Protein AF-A0A3B8ZAF5-F1 (afdb_monomer_lite)

Secondary structure (DSSP, 8-state):
-----------TTSSTTSSSSSSS---------------PPPPEEEEEEEEETTTTEEEEEEEEEPPGGGTTSEEEEEEETT-EEEEESSEEEEEEEEEEEEPPTTSPTT-EEEEEEEEEEPPSSS--EEEEEEE-

Radius of gyration: 34.89 Å; chains: 1; bounding box: 86×27×112 Å

Sequence (136 aa):
MRMLNPSFSNPLSFITLLALVLAWQWAAAQPLIPVESLEEPLVHHSLKVLVDPVAQRISVEDTITLPEQLGGNEISFGLNGNLNISDYTGNLQAISNPVETDINSNASPGAMASTTQYSLGLQARNNSQVLLIYSG

Foldseek 3Di:
DDDDDDDDDDDPPPPPPPPPPPPPDPPDDDDPPPPPPPPDFDKDKDWDWDADVVVRKIKIKIKIQGDLVCAQHKDKDKDFPVKDWDDKDADKDWPDDFDFDDDDDPDDVPDTTGITMMIGGHHNDDPSIMIIIMMD

Structure (mmCIF, N/CA/C/O backbone):
data_AF-A0A3B8ZAF5-F1
#
_entry.id   AF-A0A3B8ZAF5-F1
#
loop_
_atom_site.group_PDB
_atom_site.id
_atom_site.type_symbol
_atom_site.label_atom_id
_atom_site.label_alt_id
_atom_site.label_comp_id
_atom_site.label_asym_id
_atom_site.label_entity_id
_atom_site.label_seq_id
_atom_site.pdbx_PDB_ins_code
_atom_site.Cartn_x
_atom_site.Cartn_y
_atom_site.Cartn_z
_atom_site.occupancy
_atom_site.B_iso_or_equiv
_atom_site.auth_seq_id
_atom_site.auth_comp_id
_atom_site.auth_asym_id
_atom_site.auth_atom_id
_atom_site.pdbx_PDB_model_num
ATOM 1 N N . MET A 1 1 ? 67.011 2.098 94.187 1.00 39.66 1 MET A N 1
ATOM 2 C CA . MET A 1 1 ? 67.791 3.326 93.922 1.00 39.66 1 MET A CA 1
ATOM 3 C C . MET A 1 1 ? 68.088 3.366 92.429 1.00 39.66 1 MET A C 1
ATOM 5 O O . MET A 1 1 ? 68.547 2.360 91.91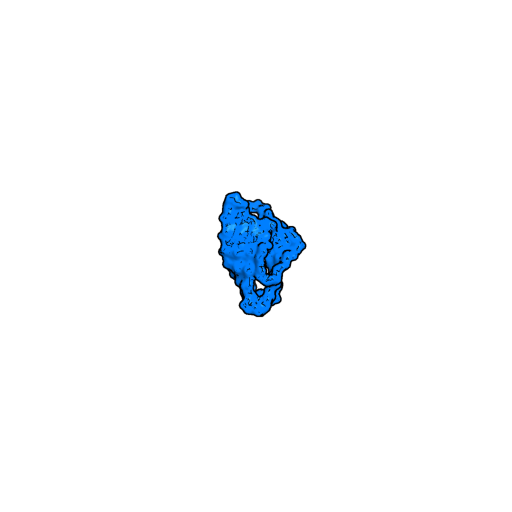7 1.00 39.66 1 MET A O 1
ATOM 9 N N . ARG A 1 2 ? 67.814 4.509 91.789 1.00 43.25 2 ARG A N 1
ATOM 10 C CA . ARG A 1 2 ? 68.117 4.885 90.393 1.00 43.25 2 ARG A CA 1
ATOM 11 C C . ARG A 1 2 ? 67.318 4.242 89.243 1.00 43.25 2 ARG A C 1
ATOM 13 O O . ARG A 1 2 ? 67.440 3.075 88.910 1.00 43.25 2 ARG A O 1
ATOM 20 N N . MET A 1 3 ? 66.543 5.146 88.645 1.00 40.84 3 MET A N 1
ATOM 21 C CA . MET A 1 3 ? 65.978 5.200 87.299 1.00 40.84 3 MET A CA 1
ATOM 22 C C . MET A 1 3 ? 66.991 4.843 86.202 1.00 40.84 3 MET A C 1
ATOM 24 O O . MET A 1 3 ? 68.173 5.136 86.372 1.00 40.84 3 MET A O 1
ATOM 28 N N . LEU A 1 4 ? 66.494 4.395 85.042 1.00 44.06 4 LEU A N 1
ATOM 29 C CA . LEU A 1 4 ? 66.721 5.076 83.758 1.00 44.06 4 LEU A CA 1
ATOM 30 C C . LEU A 1 4 ? 65.774 4.543 82.669 1.00 44.06 4 LEU A C 1
ATOM 32 O O . LEU A 1 4 ? 65.785 3.375 82.301 1.00 44.06 4 LEU A O 1
ATOM 36 N N . ASN A 1 5 ? 64.953 5.475 82.191 1.00 46.53 5 ASN A N 1
ATOM 37 C CA . ASN A 1 5 ? 64.212 5.466 80.936 1.00 46.53 5 ASN A CA 1
ATOM 38 C C . ASN A 1 5 ? 65.201 5.413 79.752 1.00 46.53 5 ASN A C 1
ATOM 40 O O . ASN A 1 5 ? 66.286 5.991 79.852 1.00 46.53 5 ASN A O 1
ATOM 44 N N . PRO A 1 6 ? 64.808 4.834 78.610 1.00 52.34 6 PRO A N 1
ATOM 45 C CA . PRO A 1 6 ? 64.569 5.722 77.478 1.00 52.34 6 PRO A CA 1
ATOM 46 C C . PRO A 1 6 ? 63.255 5.436 76.743 1.00 52.34 6 PRO A C 1
ATOM 48 O O . PRO A 1 6 ? 62.912 4.310 76.392 1.00 52.34 6 PRO A O 1
ATOM 51 N N . SER A 1 7 ? 62.564 6.544 76.496 1.00 43.91 7 SER A N 1
ATOM 52 C CA . SER A 1 7 ? 61.367 6.698 75.684 1.00 43.91 7 SER A CA 1
ATOM 53 C C . SER A 1 7 ? 61.693 6.457 74.210 1.00 43.91 7 SER A C 1
ATOM 55 O O . SER A 1 7 ? 62.607 7.092 73.682 1.00 43.91 7 SER A O 1
ATOM 57 N N . PHE A 1 8 ? 60.920 5.602 73.537 1.00 51.50 8 PHE A N 1
ATOM 58 C CA . PHE A 1 8 ? 60.827 5.592 72.079 1.00 51.50 8 PHE A CA 1
ATOM 59 C C . PHE A 1 8 ? 59.401 5.935 71.662 1.00 51.50 8 PHE A C 1
ATOM 61 O O . PHE A 1 8 ? 58.423 5.311 72.067 1.00 51.50 8 PHE A O 1
ATOM 68 N N . SER A 1 9 ? 59.332 7.018 70.900 1.00 48.59 9 SER A N 1
ATOM 69 C CA . SER A 1 9 ? 58.144 7.745 70.502 1.00 48.59 9 SER A CA 1
ATOM 70 C C . SER A 1 9 ? 57.572 7.214 69.184 1.00 48.59 9 SER A C 1
ATOM 72 O O . SER A 1 9 ? 58.298 7.020 68.214 1.00 48.59 9 SER A O 1
ATOM 74 N N . ASN A 1 10 ? 56.243 7.134 69.186 1.00 46.12 10 ASN A N 1
ATOM 75 C CA . ASN A 1 10 ? 55.283 7.339 68.101 1.00 46.12 10 ASN A CA 1
ATOM 76 C C . ASN A 1 10 ? 54.825 6.157 67.200 1.00 46.12 10 ASN A C 1
ATOM 78 O O . ASN A 1 10 ? 55.555 5.716 66.313 1.00 46.12 10 ASN A O 1
ATOM 82 N N . PRO A 1 11 ? 53.548 5.723 67.328 1.00 47.69 11 PRO A N 1
ATOM 83 C CA . PRO A 1 11 ? 52.915 4.653 66.555 1.00 47.69 11 PRO A CA 1
ATOM 84 C C . PRO A 1 11 ? 52.202 5.188 65.297 1.00 47.69 11 PRO A C 1
ATOM 86 O O . PRO A 1 11 ? 51.027 4.920 65.072 1.00 47.69 11 PRO A O 1
ATOM 89 N N . LEU A 1 12 ? 52.884 5.966 64.455 1.00 48.12 12 LEU A N 1
ATOM 90 C CA . LEU A 1 12 ? 52.289 6.497 63.213 1.00 48.12 12 LEU A CA 1
ATOM 91 C C . LEU A 1 12 ? 52.437 5.561 61.998 1.00 48.12 12 LEU A C 1
ATOM 93 O O . LEU A 1 12 ? 52.134 5.953 60.878 1.00 48.12 12 LEU A O 1
ATOM 97 N N . SER A 1 13 ? 52.858 4.308 62.205 1.00 48.66 13 SER A N 1
ATOM 98 C CA . SER A 1 13 ? 53.071 3.328 61.123 1.00 48.66 13 SER A CA 1
ATOM 99 C C . SER A 1 13 ? 51.990 2.239 61.018 1.00 48.66 13 SER A C 1
ATOM 101 O O . SER A 1 13 ? 52.094 1.360 60.174 1.00 48.66 13 SER A O 1
ATOM 103 N N . PHE A 1 14 ? 50.934 2.289 61.842 1.00 42.34 14 PHE A N 1
ATOM 104 C CA . PHE A 1 14 ? 49.906 1.232 61.898 1.00 42.34 14 PHE A CA 1
ATOM 105 C C . PHE A 1 14 ? 48.543 1.600 61.282 1.00 42.34 14 PHE A C 1
ATOM 107 O O . PHE A 1 14 ? 47.628 0.782 61.303 1.00 42.34 14 PHE A O 1
ATOM 114 N N . ILE A 1 15 ? 48.383 2.805 60.722 1.00 50.25 15 ILE A N 1
ATOM 115 C CA . ILE A 1 15 ? 47.080 3.290 60.215 1.00 50.25 15 ILE A CA 1
ATOM 116 C C . ILE A 1 15 ? 46.933 3.139 58.686 1.00 50.25 15 ILE A C 1
ATOM 118 O O . ILE A 1 15 ? 45.842 3.295 58.148 1.00 50.25 15 ILE A O 1
ATOM 122 N N . THR A 1 16 ? 47.974 2.742 57.953 1.00 47.03 16 THR A N 1
ATOM 123 C CA . THR A 1 16 ? 47.908 2.634 56.481 1.00 47.03 16 THR A CA 1
ATOM 124 C C . THR A 1 16 ? 47.520 1.253 55.943 1.00 47.03 16 THR A C 1
ATOM 126 O O . THR A 1 16 ? 47.492 1.084 54.727 1.00 47.03 16 THR A O 1
ATOM 129 N N . LEU A 1 17 ? 47.167 0.274 56.792 1.00 43.22 17 LEU A N 1
ATOM 130 C CA . LEU A 1 17 ? 46.853 -1.094 56.338 1.00 43.22 17 LEU A CA 1
ATOM 131 C C . LEU A 1 17 ? 45.448 -1.621 56.698 1.00 43.22 17 LEU A C 1
ATOM 133 O O . LEU A 1 17 ? 45.209 -2.818 56.570 1.00 43.22 17 LEU A O 1
ATOM 137 N N . LEU A 1 18 ? 44.507 -0.761 57.116 1.00 44.94 18 LEU A N 1
ATOM 138 C CA . LEU A 1 18 ? 43.118 -1.166 57.430 1.00 44.94 18 LEU A CA 1
ATOM 139 C C . LEU A 1 18 ? 42.045 -0.506 56.536 1.00 44.94 18 LEU A C 1
ATOM 141 O O . LEU A 1 18 ? 40.854 -0.696 56.756 1.00 44.94 18 LEU A O 1
ATOM 145 N N . ALA A 1 19 ? 42.434 0.238 55.497 1.00 47.09 19 ALA A N 1
ATOM 146 C CA . ALA A 1 19 ? 41.492 0.967 54.634 1.00 47.09 19 ALA A CA 1
ATOM 147 C C . ALA A 1 19 ? 41.248 0.328 53.249 1.00 47.09 19 ALA A C 1
ATOM 149 O O . ALA A 1 19 ? 40.649 0.968 52.391 1.00 47.09 19 ALA A O 1
ATOM 150 N N . LEU A 1 20 ? 41.695 -0.914 53.002 1.00 45.97 20 LEU A N 1
ATOM 151 C CA . LEU A 1 20 ? 41.629 -1.531 51.663 1.00 45.97 20 LEU A CA 1
ATOM 152 C C . LEU A 1 20 ? 40.757 -2.800 51.557 1.00 45.97 20 LEU A C 1
ATOM 154 O O . LEU A 1 20 ? 40.866 -3.521 50.573 1.00 45.97 20 LEU A O 1
ATOM 158 N N . VAL A 1 21 ? 39.892 -3.093 52.539 1.00 50.56 21 VAL A N 1
ATOM 159 C CA . VAL A 1 21 ? 39.060 -4.325 52.530 1.00 50.56 21 VAL A CA 1
ATOM 160 C C . VAL A 1 21 ? 37.545 -4.055 52.448 1.00 50.56 21 VAL A C 1
ATOM 162 O O . VAL A 1 21 ? 36.763 -4.978 52.256 1.00 50.56 21 VAL A O 1
ATOM 165 N N . LEU A 1 22 ? 37.087 -2.799 52.505 1.00 50.16 22 LEU A N 1
ATOM 166 C CA . LEU A 1 22 ? 35.646 -2.483 52.579 1.00 50.16 22 LEU A CA 1
ATOM 167 C C . LEU A 1 22 ? 35.016 -1.903 51.299 1.00 50.16 22 LEU A C 1
ATOM 169 O O . LEU A 1 22 ? 33.819 -1.639 51.284 1.00 50.16 22 LEU A O 1
ATOM 173 N N . ALA A 1 23 ? 35.766 -1.744 50.206 1.00 48.44 23 ALA A N 1
ATOM 174 C CA . ALA A 1 23 ? 35.246 -1.119 48.980 1.00 48.44 23 ALA A CA 1
ATOM 175 C C . ALA A 1 23 ? 34.619 -2.101 47.964 1.00 48.44 23 ALA A C 1
ATOM 177 O O . ALA A 1 23 ? 34.398 -1.733 46.816 1.00 48.44 23 ALA A O 1
ATOM 178 N N . TRP A 1 24 ? 34.368 -3.358 48.342 1.00 51.53 24 TRP A N 1
ATOM 179 C CA . TRP A 1 24 ? 33.981 -4.427 47.407 1.00 51.53 24 TRP A CA 1
ATOM 180 C C . TRP A 1 24 ? 32.587 -5.007 47.686 1.00 51.53 24 TRP A C 1
ATOM 182 O O . TRP A 1 24 ? 32.417 -6.213 47.593 1.00 51.53 24 TRP A O 1
ATOM 192 N N . GLN A 1 25 ? 31.577 -4.217 48.076 1.00 54.16 25 GLN A N 1
ATOM 193 C CA . GLN A 1 25 ? 30.223 -4.784 48.297 1.00 54.16 25 GLN A CA 1
ATOM 194 C C . GLN A 1 25 ? 29.041 -3.907 47.847 1.00 54.16 25 GLN A C 1
ATOM 196 O O . GLN A 1 25 ? 27.919 -4.120 48.287 1.00 54.16 25 GLN A O 1
ATOM 201 N N . TRP A 1 26 ? 29.244 -2.947 46.942 1.00 52.03 26 TRP A N 1
ATOM 202 C CA . TRP A 1 26 ? 28.162 -2.079 46.447 1.00 52.03 26 TRP A CA 1
ATOM 203 C C . TRP A 1 26 ? 28.005 -2.220 44.931 1.00 52.03 26 TRP A C 1
ATOM 205 O O . TRP A 1 26 ? 28.136 -1.260 44.184 1.00 52.03 26 TRP A O 1
ATOM 215 N N . ALA A 1 27 ? 27.788 -3.447 44.460 1.00 53.44 27 ALA A N 1
ATOM 216 C CA . ALA A 1 27 ? 27.488 -3.720 43.051 1.00 53.44 27 ALA A CA 1
ATOM 217 C C . ALA A 1 27 ? 26.315 -4.702 42.882 1.00 53.44 27 ALA A C 1
ATOM 219 O O . ALA A 1 27 ? 26.227 -5.400 41.877 1.00 53.44 27 ALA A O 1
ATOM 220 N N . ALA A 1 28 ? 25.417 -4.781 43.867 1.00 57.81 28 ALA A N 1
ATOM 221 C CA . ALA A 1 28 ? 24.210 -5.594 43.784 1.00 57.81 28 ALA A CA 1
ATOM 222 C C . ALA A 1 28 ? 22.969 -4.709 43.949 1.00 57.81 28 ALA A C 1
ATOM 224 O O . ALA A 1 28 ? 22.908 -3.899 44.868 1.00 57.81 28 ALA A O 1
ATOM 225 N N . ALA A 1 29 ? 21.991 -4.932 43.069 1.00 57.53 29 ALA A N 1
ATOM 226 C CA . ALA A 1 29 ? 20.672 -4.301 42.993 1.00 57.53 29 ALA A CA 1
ATOM 227 C C . ALA A 1 29 ? 20.612 -2.924 42.303 1.00 57.53 29 ALA A C 1
ATOM 229 O O . ALA A 1 29 ? 20.351 -1.895 42.922 1.00 57.53 29 ALA A O 1
ATOM 230 N N . GLN A 1 30 ? 20.730 -2.922 40.972 1.00 64.44 30 GLN A N 1
ATOM 231 C CA . GLN A 1 30 ? 19.922 -1.980 40.195 1.00 64.44 30 GLN A CA 1
ATOM 232 C C . GLN A 1 30 ? 18.451 -2.414 40.336 1.00 64.44 30 GLN A C 1
ATOM 234 O O . GLN A 1 30 ? 18.163 -3.594 40.112 1.00 64.44 30 GLN A O 1
ATOM 239 N N . PRO A 1 31 ? 17.519 -1.530 40.733 1.00 61.00 31 PRO A N 1
ATOM 240 C CA . PRO A 1 31 ? 16.103 -1.857 40.695 1.00 61.00 31 PRO A CA 1
ATOM 241 C C . PRO A 1 31 ? 15.708 -2.115 39.238 1.00 61.00 31 PRO A C 1
ATOM 243 O O . PRO A 1 31 ? 15.893 -1.255 38.378 1.00 61.00 31 PRO A O 1
ATOM 246 N N . LEU A 1 32 ? 15.189 -3.312 38.962 1.00 62.44 32 LEU A N 1
ATOM 247 C CA . LEU A 1 32 ? 14.539 -3.617 37.693 1.00 62.44 32 LEU A CA 1
ATOM 248 C C . LEU A 1 32 ? 13.285 -2.744 37.624 1.00 62.44 32 LEU A C 1
ATOM 250 O O . LEU A 1 32 ? 12.274 -3.070 38.240 1.00 62.44 32 LEU A O 1
ATOM 254 N N . ILE A 1 33 ? 13.367 -1.606 36.937 1.00 64.62 33 ILE A N 1
ATOM 255 C CA . ILE A 1 33 ? 12.176 -0.866 36.527 1.00 64.62 33 ILE A CA 1
ATOM 256 C C . ILE A 1 33 ? 11.447 -1.810 35.567 1.00 64.62 33 ILE A C 1
ATOM 258 O O . ILE A 1 33 ? 12.044 -2.178 34.550 1.00 64.62 33 ILE A O 1
ATOM 262 N N . PRO A 1 34 ? 10.217 -2.264 35.871 1.00 60.50 34 PRO A N 1
ATOM 263 C CA . PRO A 1 34 ? 9.426 -2.983 34.891 1.00 60.50 34 PRO A CA 1
ATOM 264 C C . PRO A 1 34 ? 9.266 -2.047 33.698 1.00 60.50 34 PRO A C 1
ATOM 266 O O . PRO A 1 34 ? 8.657 -0.985 33.816 1.00 60.50 34 PRO A O 1
ATOM 269 N N . VAL A 1 35 ? 9.877 -2.396 32.569 1.00 64.19 35 VAL A N 1
ATOM 270 C CA . VAL A 1 35 ? 9.520 -1.769 31.304 1.00 64.19 35 VAL A CA 1
ATOM 271 C C . VAL A 1 35 ? 8.107 -2.267 31.042 1.00 64.19 35 VAL A C 1
ATOM 273 O O . VAL A 1 35 ? 7.926 -3.414 30.640 1.00 64.19 35 VAL A O 1
ATOM 276 N N . GLU A 1 36 ? 7.098 -1.454 31.363 1.00 59.09 36 GLU A N 1
ATOM 277 C CA . GLU A 1 36 ? 5.788 -1.617 30.743 1.00 59.09 36 GLU A CA 1
ATOM 278 C C . GLU A 1 36 ? 6.039 -1.518 29.241 1.00 59.09 36 GLU A C 1
ATOM 280 O O . GLU A 1 36 ? 6.256 -0.441 28.689 1.00 59.09 36 GLU A O 1
ATOM 285 N N . SER A 1 37 ? 6.109 -2.677 28.591 1.00 60.38 37 SER A N 1
ATOM 286 C CA . SER A 1 37 ? 5.988 -2.770 27.151 1.00 60.38 37 SER A CA 1
ATOM 287 C C . SER A 1 37 ? 4.574 -2.308 26.836 1.00 60.38 37 SER A C 1
ATOM 289 O O . SER A 1 37 ? 3.634 -3.096 26.906 1.00 60.38 37 SER A O 1
ATOM 291 N N . LEU A 1 38 ? 4.410 -1.017 26.552 1.00 62.28 38 LEU A N 1
ATOM 292 C CA . LEU A 1 38 ? 3.270 -0.548 25.782 1.00 62.28 38 LEU A CA 1
ATOM 293 C C . LEU A 1 38 ? 3.394 -1.246 24.426 1.00 62.28 38 LEU A C 1
ATOM 295 O O . LEU A 1 38 ? 4.139 -0.794 23.563 1.00 62.28 38 LEU A O 1
ATOM 299 N N . GLU A 1 39 ? 2.768 -2.416 24.291 1.00 72.12 39 GLU A N 1
ATOM 300 C CA . GLU A 1 39 ? 2.697 -3.117 23.015 1.00 72.12 39 GLU A CA 1
ATOM 301 C C . GLU A 1 39 ? 2.021 -2.175 22.022 1.00 72.12 39 GLU A C 1
ATOM 303 O O . GLU A 1 39 ? 0.852 -1.810 22.183 1.00 72.12 39 GLU A O 1
ATOM 308 N N . GLU A 1 40 ? 2.783 -1.724 21.026 1.00 76.75 40 GLU A N 1
ATOM 309 C CA . GLU A 1 40 ? 2.219 -0.943 19.937 1.00 76.75 40 GLU A CA 1
ATOM 310 C C . GLU A 1 40 ? 1.128 -1.773 19.248 1.00 76.75 40 GLU A C 1
ATOM 312 O O . GLU A 1 40 ? 1.297 -2.982 19.043 1.00 76.75 40 GLU A O 1
ATOM 317 N N . PRO A 1 41 ? -0.013 -1.154 18.904 1.00 81.44 41 PRO A N 1
ATOM 318 C CA . PRO A 1 41 ? -1.120 -1.872 18.298 1.00 81.44 41 PRO A CA 1
ATOM 319 C C . PRO A 1 41 ? -0.672 -2.493 16.966 1.00 81.44 41 PRO A C 1
ATOM 321 O O . PRO A 1 41 ? -0.286 -1.787 16.036 1.00 81.44 41 PRO A O 1
ATOM 324 N N . LEU A 1 42 ? -0.728 -3.825 16.877 1.00 85.31 42 LEU A N 1
ATOM 325 C CA . LEU A 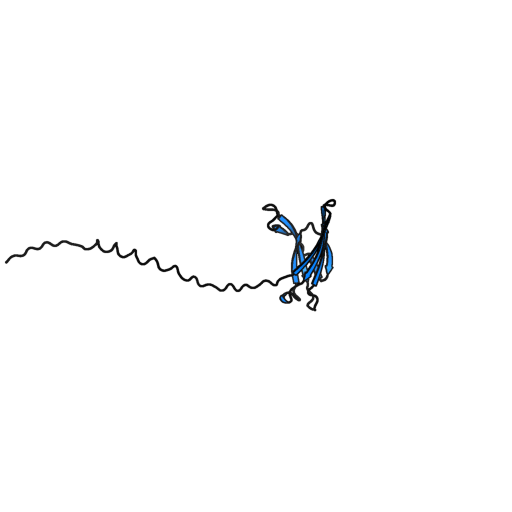1 42 ? -0.256 -4.569 15.710 1.00 85.31 42 LEU A CA 1
ATOM 326 C C . LEU A 1 42 ? -1.164 -4.330 14.496 1.00 85.31 42 LEU A C 1
ATOM 328 O O . LEU A 1 42 ? -2.343 -4.684 14.510 1.00 85.31 42 LEU A O 1
ATOM 332 N N . VAL A 1 43 ? -0.590 -3.781 13.427 1.00 86.38 43 VAL A N 1
ATOM 333 C CA . VAL A 1 43 ? -1.255 -3.597 12.132 1.00 86.38 43 VAL A CA 1
ATOM 334 C C . VAL A 1 43 ? -0.883 -4.750 11.202 1.00 86.38 43 VAL A C 1
ATOM 336 O O . VAL A 1 43 ? 0.296 -5.043 10.997 1.00 86.38 43 VAL A O 1
ATOM 339 N N . HIS A 1 44 ? -1.882 -5.422 10.630 1.00 91.06 44 HIS A N 1
ATOM 340 C CA . HIS A 1 44 ? -1.667 -6.547 9.721 1.00 91.06 44 HIS A CA 1
ATOM 341 C C . HIS A 1 44 ? -1.770 -6.106 8.263 1.00 91.06 44 HIS A C 1
ATOM 343 O O . HIS A 1 44 ? -2.737 -5.455 7.886 1.00 91.06 44 HIS A O 1
ATOM 349 N N . HIS A 1 45 ? -0.824 -6.536 7.429 1.00 93.62 45 HIS A N 1
ATOM 350 C CA . HIS A 1 45 ? -0.822 -6.267 5.990 1.00 93.62 45 HIS A CA 1
ATOM 351 C C . HIS A 1 45 ? -0.933 -7.568 5.195 1.00 93.62 45 HIS A C 1
ATOM 353 O O . HIS A 1 45 ? -0.272 -8.562 5.511 1.00 93.62 45 HIS A O 1
ATOM 359 N N . SER A 1 46 ? -1.735 -7.554 4.135 1.00 96.00 46 SER A N 1
ATOM 360 C CA . SER A 1 46 ? -1.779 -8.599 3.117 1.00 96.00 46 SER A CA 1
ATOM 361 C C . SER A 1 46 ? -1.451 -7.975 1.768 1.00 96.00 46 SER A C 1
ATOM 363 O O . SER A 1 46 ? -2.236 -7.199 1.230 1.00 96.00 46 SER A O 1
ATOM 365 N N . LEU A 1 47 ? -0.264 -8.296 1.251 1.00 97.31 47 LEU A N 1
ATOM 366 C CA . LEU A 1 47 ? 0.279 -7.698 0.036 1.00 97.31 47 LEU A CA 1
ATOM 367 C C . LEU A 1 47 ? 0.220 -8.689 -1.121 1.00 97.31 47 LEU A C 1
ATOM 369 O O . LEU A 1 47 ? 0.778 -9.788 -1.047 1.00 97.31 47 LEU A O 1
ATOM 373 N N . LYS A 1 48 ? -0.367 -8.262 -2.233 1.00 98.19 48 LYS A N 1
ATOM 374 C CA . LYS A 1 48 ? -0.205 -8.901 -3.536 1.00 98.19 48 LYS A CA 1
ATOM 375 C C . LYS A 1 48 ? 0.648 -7.993 -4.409 1.00 98.19 48 LYS A C 1
ATOM 377 O O . LYS A 1 48 ? 0.245 -6.885 -4.746 1.00 98.19 48 LYS A O 1
ATOM 382 N N . VAL A 1 49 ? 1.830 -8.483 -4.774 1.00 97.88 49 VAL A N 1
ATOM 383 C CA . VAL A 1 49 ? 2.840 -7.714 -5.509 1.00 97.88 49 VAL A CA 1
ATOM 384 C C . VAL A 1 49 ? 3.026 -8.301 -6.902 1.00 97.88 49 VAL A C 1
ATOM 386 O O . VAL A 1 49 ? 3.289 -9.494 -7.058 1.00 97.88 49 VAL A O 1
ATOM 389 N N . LEU A 1 50 ? 2.913 -7.450 -7.913 1.00 98.06 50 LEU A N 1
ATOM 390 C CA . LEU A 1 50 ? 3.252 -7.738 -9.299 1.00 98.06 50 LEU A CA 1
ATOM 391 C C . LEU A 1 50 ? 4.509 -6.950 -9.656 1.00 98.06 50 LEU A C 1
ATOM 393 O O . LEU A 1 50 ? 4.567 -5.741 -9.440 1.00 98.06 50 LEU A O 1
ATOM 397 N N . VAL A 1 51 ? 5.505 -7.635 -10.212 1.00 97.50 51 VAL A N 1
ATOM 398 C CA . VAL A 1 51 ? 6.765 -7.025 -10.646 1.00 97.50 51 VAL A CA 1
ATOM 399 C C . VAL A 1 51 ? 6.916 -7.240 -12.143 1.00 97.50 51 VAL A C 1
ATOM 401 O O . VAL A 1 51 ? 6.911 -8.381 -12.607 1.00 97.50 51 VAL A O 1
ATOM 404 N N . ASP A 1 52 ? 7.077 -6.150 -12.884 1.00 96.94 52 ASP A N 1
ATOM 405 C CA . ASP A 1 52 ? 7.478 -6.166 -14.286 1.00 96.94 52 ASP A CA 1
ATOM 406 C C . ASP A 1 52 ? 8.945 -5.718 -14.385 1.00 96.94 52 ASP A C 1
ATOM 408 O O . ASP A 1 52 ? 9.237 -4.520 -14.341 1.00 96.94 52 ASP A O 1
ATOM 412 N N . PRO A 1 53 ? 9.898 -6.656 -14.516 1.00 96.00 53 PRO A N 1
ATOM 413 C CA . PRO A 1 53 ? 11.313 -6.314 -14.587 1.00 96.00 53 PRO A CA 1
ATOM 414 C C . PRO A 1 53 ? 11.709 -5.651 -15.914 1.00 96.00 53 PRO A C 1
ATOM 416 O O . PRO A 1 53 ? 12.742 -4.986 -15.962 1.00 96.00 53 PRO A O 1
ATOM 419 N N . VAL A 1 54 ? 10.924 -5.815 -16.985 1.00 97.81 54 VAL A N 1
ATOM 420 C CA . VAL A 1 54 ? 11.205 -5.202 -18.294 1.00 97.81 54 VAL A CA 1
ATOM 421 C C . VAL A 1 54 ? 10.800 -3.735 -18.272 1.00 97.81 54 VAL A C 1
ATOM 423 O O . VAL A 1 54 ? 11.562 -2.880 -18.717 1.00 97.81 54 VAL A O 1
ATOM 426 N N . ALA A 1 55 ? 9.626 -3.441 -17.713 1.00 95.25 55 ALA A N 1
ATOM 427 C CA . ALA A 1 55 ? 9.166 -2.072 -17.510 1.00 95.25 55 ALA A CA 1
ATOM 428 C C . ALA A 1 55 ? 9.780 -1.400 -16.269 1.00 95.25 55 ALA A C 1
ATOM 430 O O . ALA A 1 55 ? 9.579 -0.203 -16.090 1.00 95.25 55 ALA A O 1
ATOM 431 N N . GLN A 1 56 ? 10.512 -2.153 -15.436 1.00 95.62 56 GLN A N 1
ATOM 432 C CA . GLN A 1 56 ? 11.045 -1.722 -14.137 1.00 95.62 56 GLN A CA 1
ATOM 433 C C . GLN A 1 56 ? 9.959 -1.176 -13.206 1.00 95.62 56 GLN A C 1
ATOM 435 O O . GLN A 1 56 ? 10.160 -0.174 -12.527 1.00 95.62 56 GLN A O 1
ATOM 440 N N . ARG A 1 57 ? 8.802 -1.842 -13.197 1.00 95.50 57 ARG A N 1
ATOM 441 C CA . ARG A 1 57 ? 7.623 -1.404 -12.454 1.00 95.50 57 ARG A CA 1
ATOM 442 C C . ARG A 1 57 ? 7.199 -2.398 -11.399 1.00 95.50 57 ARG A C 1
ATOM 444 O O . ARG A 1 57 ? 7.308 -3.612 -11.591 1.00 95.50 57 ARG A O 1
ATOM 451 N N . ILE A 1 58 ? 6.627 -1.870 -10.328 1.00 97.06 58 ILE A N 1
ATOM 452 C CA . ILE A 1 58 ? 5.879 -2.649 -9.350 1.00 97.06 58 ILE A CA 1
ATOM 453 C C . ILE A 1 58 ? 4.437 -2.159 -9.278 1.00 97.06 58 ILE A C 1
ATOM 455 O O . ILE A 1 58 ? 4.151 -0.972 -9.410 1.00 97.06 58 ILE A O 1
ATOM 459 N N . SER A 1 59 ? 3.517 -3.084 -9.048 1.00 97.56 59 SER A N 1
ATOM 460 C CA . SER A 1 59 ? 2.135 -2.787 -8.689 1.00 97.56 59 SER A CA 1
ATOM 461 C C . SER A 1 59 ? 1.775 -3.609 -7.464 1.00 97.56 59 SER A C 1
ATOM 463 O O . SER A 1 59 ? 2.077 -4.803 -7.397 1.00 97.56 59 SER A O 1
ATOM 465 N N . VAL A 1 60 ? 1.177 -2.954 -6.479 1.00 98.31 60 VAL A N 1
ATOM 466 C CA . VAL A 1 60 ? 0.862 -3.544 -5.186 1.00 98.31 60 VAL A CA 1
ATOM 467 C C . VAL A 1 60 ? -0.600 -3.296 -4.871 1.00 98.31 60 VAL A C 1
ATOM 469 O O . VAL A 1 60 ? -1.089 -2.173 -4.970 1.00 98.31 60 VAL A O 1
ATOM 472 N N . GLU A 1 61 ? -1.272 -4.367 -4.480 1.00 98.25 61 GLU A N 1
ATOM 473 C CA . GLU A 1 61 ? -2.576 -4.353 -3.833 1.00 98.25 61 GLU A CA 1
ATOM 474 C C . GLU A 1 61 ? -2.330 -4.705 -2.358 1.00 98.25 61 GLU A C 1
ATOM 476 O O . GLU A 1 61 ? -1.864 -5.806 -2.050 1.00 98.25 61 GLU A O 1
ATOM 481 N N . ASP A 1 62 ? -2.560 -3.745 -1.464 1.00 95.56 62 ASP A N 1
ATOM 482 C CA . ASP A 1 62 ? -2.325 -3.854 -0.022 1.00 95.56 62 ASP A CA 1
ATOM 483 C C . ASP A 1 62 ? -3.653 -3.805 0.728 1.0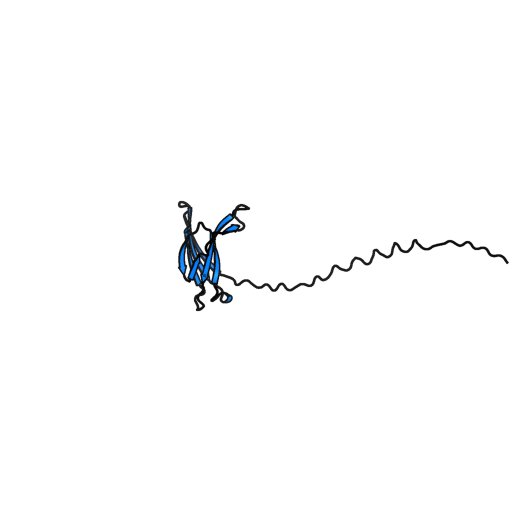0 95.56 62 ASP A C 1
ATOM 485 O O . ASP A 1 62 ? -4.372 -2.808 0.672 1.00 95.56 62 ASP A O 1
ATOM 489 N N . THR A 1 63 ? -3.979 -4.887 1.431 1.00 93.94 63 THR A N 1
ATOM 490 C CA . THR A 1 63 ? -5.086 -4.918 2.388 1.00 93.94 63 THR A CA 1
ATOM 491 C C . THR A 1 63 ? -4.539 -4.806 3.805 1.00 93.94 63 THR A C 1
ATOM 493 O O . THR A 1 63 ? -3.950 -5.748 4.339 1.00 93.94 63 THR A O 1
ATOM 496 N N . ILE A 1 64 ? -4.804 -3.669 4.434 1.00 90.56 64 ILE A N 1
ATOM 497 C CA . ILE A 1 64 ? -4.381 -3.325 5.787 1.00 90.56 64 ILE A CA 1
ATOM 498 C C . ILE A 1 64 ? -5.532 -3.626 6.740 1.00 90.56 64 ILE A C 1
ATOM 500 O O . ILE A 1 64 ? -6.605 -3.045 6.613 1.00 90.56 64 ILE A O 1
ATOM 504 N N . THR A 1 65 ? -5.321 -4.522 7.701 1.00 89.12 65 THR A N 1
ATOM 505 C CA . THR A 1 65 ? -6.258 -4.802 8.794 1.00 89.12 65 THR A CA 1
ATOM 506 C C . THR A 1 65 ? -5.769 -4.130 10.068 1.00 89.12 65 THR A C 1
ATOM 508 O O . THR A 1 65 ? -4.683 -4.414 10.577 1.00 89.12 65 THR A O 1
ATOM 511 N N . LEU A 1 66 ? -6.600 -3.233 10.575 1.00 86.12 66 LEU A N 1
ATOM 512 C CA . LEU A 1 66 ? -6.302 -2.356 11.686 1.00 86.12 66 LEU A CA 1
ATOM 513 C C . LEU A 1 66 ? -6.840 -2.938 12.997 1.00 86.12 66 LEU A C 1
ATOM 515 O O . LEU A 1 66 ? -7.961 -3.450 13.042 1.00 86.12 66 LEU A O 1
ATOM 519 N N . PRO A 1 67 ? -6.066 -2.849 14.080 1.00 85.25 67 PRO A N 1
ATOM 520 C CA . PRO A 1 67 ? -6.509 -3.281 15.394 1.00 85.25 67 PRO A CA 1
ATOM 521 C C . PRO A 1 67 ? -7.565 -2.305 15.947 1.00 85.25 67 PRO A C 1
ATOM 523 O O . PRO A 1 67 ? -7.557 -1.111 15.636 1.00 85.25 67 PRO A O 1
ATOM 526 N N . GLU A 1 68 ? -8.495 -2.802 16.770 1.00 81.69 68 GLU A N 1
ATOM 527 C CA . GLU A 1 68 ? -9.638 -2.018 17.279 1.00 81.69 68 GLU A CA 1
ATOM 528 C C . GLU A 1 68 ? -9.212 -0.758 18.046 1.00 81.69 68 GLU A C 1
ATOM 530 O O . GLU A 1 68 ? -9.900 0.259 18.003 1.00 81.69 68 GLU A O 1
ATOM 535 N N . GLN A 1 69 ? -8.041 -0.801 18.686 1.00 80.31 69 GLN A N 1
ATOM 536 C CA . GLN A 1 69 ? -7.426 0.305 19.420 1.00 80.31 69 GLN A CA 1
ATOM 537 C C . GLN A 1 69 ? -7.162 1.536 18.537 1.00 80.31 69 GLN A C 1
ATOM 539 O O . GLN A 1 69 ? -7.051 2.647 19.053 1.00 80.31 69 GLN A O 1
ATOM 544 N N . LEU A 1 70 ? -7.062 1.352 17.216 1.00 79.00 70 LEU A N 1
ATOM 545 C CA . LEU A 1 70 ? -6.890 2.431 16.242 1.00 79.00 70 LEU A CA 1
ATOM 546 C C . LEU A 1 70 ? -8.213 2.858 15.582 1.00 79.00 70 LEU A C 1
ATOM 548 O O . LEU A 1 70 ? -8.233 3.828 14.827 1.00 79.00 70 LEU A O 1
ATOM 552 N N . GLY A 1 71 ? -9.327 2.179 15.864 1.00 72.25 71 GLY A N 1
ATOM 553 C CA . GLY A 1 71 ? -10.632 2.478 15.278 1.00 72.25 71 GLY A CA 1
ATOM 554 C C . GLY A 1 71 ? -11.106 3.903 15.578 1.00 72.25 71 GLY A C 1
ATOM 555 O O . GLY A 1 71 ? -11.125 4.339 16.725 1.00 72.25 71 GLY A O 1
ATOM 556 N N . GLY A 1 72 ? -11.518 4.633 14.536 1.00 68.81 72 GLY A N 1
ATOM 557 C CA . GLY A 1 72 ? -11.998 6.015 14.655 1.00 68.81 72 GLY A CA 1
ATOM 558 C C . GLY A 1 72 ? -10.904 7.083 14.777 1.00 68.81 72 GLY A C 1
ATOM 559 O O . GLY A 1 72 ? -11.240 8.267 14.791 1.00 68.81 72 GLY A O 1
ATOM 560 N N . ASN A 1 73 ? -9.627 6.692 14.824 1.00 74.62 73 ASN A N 1
ATOM 561 C CA . ASN A 1 73 ? -8.495 7.616 14.780 1.00 74.62 73 ASN A CA 1
ATOM 562 C C . ASN A 1 73 ? -8.018 7.848 13.337 1.00 74.62 73 ASN A C 1
ATOM 564 O O . ASN A 1 73 ? -8.301 7.067 12.427 1.00 74.62 73 ASN A O 1
ATOM 568 N N . GLU A 1 74 ? -7.288 8.939 13.129 1.00 83.19 74 GLU A N 1
ATOM 569 C CA . GLU A 1 74 ? -6.528 9.184 11.904 1.00 83.19 74 GLU A CA 1
ATOM 570 C C . GLU A 1 74 ? -5.136 8.557 12.049 1.00 83.19 74 GLU A C 1
ATOM 572 O O . GLU A 1 74 ? -4.460 8.772 13.056 1.00 83.19 74 GLU A O 1
ATOM 577 N N . ILE A 1 75 ? -4.710 7.768 11.061 1.00 84.81 75 ILE 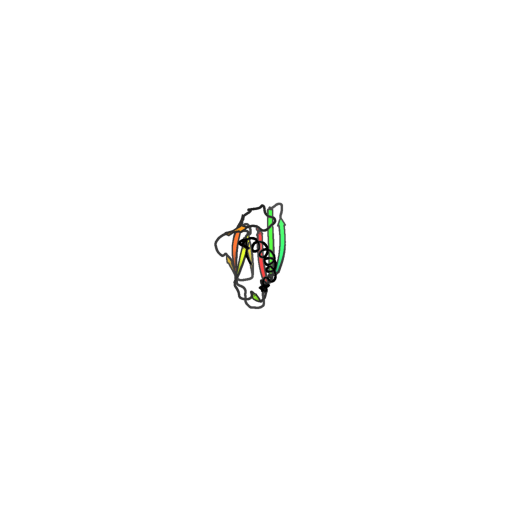A N 1
ATOM 578 C CA . ILE A 1 75 ? -3.369 7.168 11.020 1.00 84.81 75 ILE A CA 1
ATOM 579 C C . ILE A 1 75 ? -2.539 7.891 9.972 1.00 84.81 75 ILE A C 1
ATOM 581 O O . ILE A 1 75 ? -3.028 8.161 8.880 1.00 84.81 75 ILE A O 1
ATOM 585 N N . SER A 1 76 ? -1.275 8.173 10.285 1.00 87.81 76 SER A N 1
ATOM 586 C CA . SER A 1 76 ? -0.316 8.692 9.309 1.00 87.81 76 SER A CA 1
ATOM 587 C C . SER A 1 76 ? 0.678 7.614 8.891 1.00 87.81 76 SER A C 1
ATOM 589 O O . SER A 1 76 ? 1.159 6.858 9.734 1.00 87.81 76 SER A O 1
ATOM 591 N N . PHE A 1 77 ? 1.000 7.551 7.602 1.00 87.88 77 PHE A N 1
ATOM 592 C CA . PHE A 1 77 ? 2.020 6.653 7.064 1.00 87.88 77 PHE A CA 1
ATOM 593 C C . PHE A 1 77 ? 2.759 7.290 5.884 1.00 87.88 77 PHE A C 1
ATOM 595 O O . PHE A 1 77 ? 2.241 8.178 5.207 1.00 87.88 77 PHE A O 1
ATOM 602 N N . GLY A 1 78 ? 3.970 6.803 5.623 1.00 89.19 78 GLY A N 1
ATOM 603 C CA . GLY A 1 78 ? 4.780 7.219 4.485 1.00 89.19 78 GLY A CA 1
ATOM 604 C C . GLY A 1 78 ? 4.767 6.181 3.368 1.00 89.19 78 GLY A C 1
ATOM 605 O O . GLY A 1 78 ? 4.916 4.989 3.629 1.00 89.19 78 GLY A O 1
ATOM 606 N N . LEU A 1 79 ? 4.643 6.635 2.122 1.00 90.25 79 LEU A N 1
ATOM 607 C CA . LEU A 1 79 ? 4.879 5.824 0.929 1.00 90.25 79 LEU A CA 1
ATOM 608 C C . LEU A 1 79 ? 6.080 6.380 0.166 1.00 90.25 79 LEU A C 1
ATOM 610 O O . LEU A 1 79 ? 6.221 7.595 0.038 1.00 90.25 79 LEU A O 1
ATOM 614 N N . ASN A 1 80 ? 6.923 5.500 -0.375 1.00 89.31 80 ASN A N 1
ATOM 615 C CA . ASN A 1 80 ? 8.016 5.917 -1.251 1.00 89.31 80 ASN A CA 1
ATOM 616 C C . ASN A 1 80 ? 7.478 6.811 -2.386 1.00 89.31 80 ASN A C 1
ATOM 618 O O . ASN A 1 80 ? 6.498 6.462 -3.037 1.00 89.31 80 ASN A O 1
ATOM 622 N N . GLY A 1 81 ? 8.123 7.949 -2.630 1.00 86.75 81 GLY A N 1
ATOM 623 C CA . GLY A 1 81 ? 7.689 8.987 -3.567 1.00 86.75 81 GLY A CA 1
ATOM 624 C C . GLY A 1 81 ? 7.748 8.575 -5.037 1.00 86.75 81 GLY A C 1
ATOM 625 O O . GLY A 1 81 ? 7.165 9.251 -5.879 1.00 86.75 81 GLY A O 1
ATOM 626 N N . ASN A 1 82 ? 8.396 7.451 -5.354 1.00 90.44 82 ASN A N 1
ATOM 627 C CA . ASN A 1 82 ? 8.323 6.842 -6.681 1.00 90.44 82 ASN A CA 1
ATOM 628 C C . ASN A 1 82 ? 7.040 6.018 -6.882 1.00 90.44 82 ASN A C 1
ATOM 630 O O . ASN A 1 82 ? 6.801 5.548 -7.989 1.00 90.44 82 ASN A O 1
ATOM 634 N N . LEU A 1 83 ? 6.227 5.821 -5.838 1.00 92.88 83 LEU A N 1
ATOM 635 C CA . LEU A 1 83 ? 4.962 5.096 -5.901 1.00 92.88 83 LEU A CA 1
ATOM 636 C C . LEU A 1 83 ? 3.792 6.078 -5.879 1.00 92.88 83 LEU A C 1
ATOM 638 O O . LEU A 1 83 ? 3.697 6.956 -5.023 1.00 92.88 83 LEU A O 1
ATOM 642 N N . ASN A 1 84 ? 2.857 5.879 -6.799 1.00 93.50 84 ASN A N 1
ATOM 643 C CA . ASN A 1 84 ? 1.615 6.626 -6.876 1.00 93.50 84 ASN A CA 1
ATOM 644 C C . ASN A 1 84 ? 0.432 5.740 -6.478 1.00 93.50 84 ASN A C 1
ATOM 646 O O . ASN A 1 84 ? 0.247 4.653 -7.035 1.00 93.50 84 ASN A O 1
ATOM 650 N N . ILE A 1 85 ? -0.391 6.229 -5.549 1.00 94.62 85 ILE A N 1
ATOM 651 C CA . ILE A 1 85 ? -1.650 5.584 -5.168 1.00 94.62 85 ILE A CA 1
ATOM 652 C C . ILE A 1 85 ? -2.681 5.857 -6.266 1.00 94.62 85 ILE A C 1
ATOM 654 O O . ILE A 1 85 ? -2.902 6.997 -6.671 1.00 94.62 85 ILE A O 1
ATOM 658 N N . SER A 1 86 ? -3.289 4.790 -6.767 1.00 95.69 86 SER A N 1
ATOM 659 C CA . SER A 1 86 ? -4.268 4.814 -7.859 1.00 95.69 86 SER A CA 1
ATOM 660 C C . SER A 1 86 ? -5.689 4.510 -7.399 1.00 95.69 86 SER A C 1
ATOM 662 O O . SER A 1 86 ? -6.634 4.998 -8.013 1.00 95.69 86 SER A O 1
ATOM 664 N N . ASP A 1 87 ? -5.837 3.746 -6.317 1.00 94.62 87 ASP A N 1
ATOM 665 C CA . ASP A 1 87 ? -7.130 3.412 -5.728 1.00 94.62 87 ASP A CA 1
ATOM 666 C C . ASP A 1 87 ? -6.976 3.184 -4.222 1.00 94.62 87 ASP A C 1
ATOM 668 O O . ASP A 1 87 ? -5.902 2.792 -3.750 1.00 94.62 87 ASP A O 1
ATOM 672 N N . TYR A 1 88 ? -8.032 3.464 -3.465 1.00 92.50 88 TYR A N 1
ATOM 673 C CA . TYR A 1 88 ? -8.053 3.288 -2.020 1.00 92.50 88 TYR A CA 1
ATOM 674 C C . TYR A 1 88 ? -9.476 3.247 -1.459 1.00 92.50 88 TYR A C 1
ATOM 676 O O . TYR A 1 88 ? -10.410 3.852 -1.984 1.00 92.50 88 TYR A O 1
ATOM 684 N N . THR A 1 89 ? -9.629 2.594 -0.311 1.00 89.62 89 THR A N 1
ATOM 685 C CA . THR A 1 89 ? -10.839 2.694 0.515 1.00 89.62 89 THR A CA 1
ATOM 686 C C . THR A 1 89 ? -10.587 3.570 1.739 1.00 89.62 89 THR A C 1
ATOM 688 O O . THR A 1 89 ? -9.501 3.532 2.308 1.00 89.62 89 THR A O 1
ATOM 691 N N . GLY A 1 90 ? -11.601 4.297 2.208 1.00 83.25 90 GLY A N 1
ATOM 692 C CA . GLY A 1 90 ? -11.488 5.174 3.380 1.00 83.25 90 GLY A CA 1
ATOM 693 C C . GLY A 1 90 ? -11.261 6.639 3.005 1.00 83.25 90 GLY A C 1
ATOM 694 O O . GLY A 1 90 ? -11.515 7.041 1.872 1.00 83.25 90 GLY A O 1
ATOM 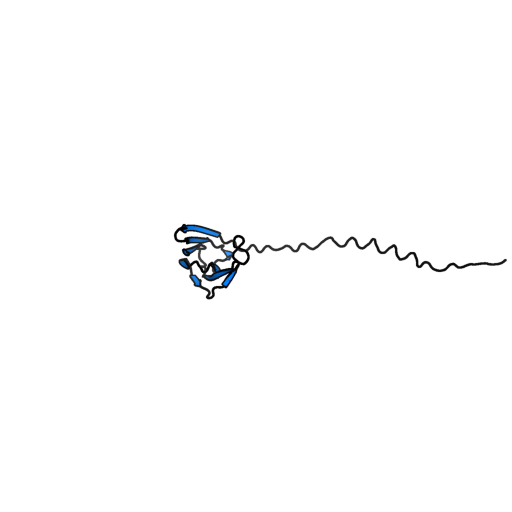695 N N . ASN A 1 91 ? -10.845 7.456 3.975 1.00 86.38 91 ASN A N 1
ATOM 696 C CA . ASN A 1 91 ? -10.557 8.878 3.764 1.00 86.38 91 ASN A CA 1
ATOM 697 C C . ASN A 1 91 ? -9.042 9.091 3.770 1.00 86.38 91 ASN A C 1
ATOM 699 O O . ASN A 1 91 ? -8.463 9.326 4.827 1.00 86.38 91 ASN A O 1
ATOM 703 N N . LEU A 1 92 ? -8.416 8.937 2.603 1.00 89.19 92 LEU A N 1
ATOM 704 C CA . LEU A 1 92 ? -6.981 9.126 2.424 1.00 89.19 92 LEU A CA 1
ATOM 705 C C . LEU A 1 92 ? -6.691 10.557 1.957 1.00 89.19 92 LEU A C 1
ATOM 707 O O . LEU A 1 92 ? -7.278 11.021 0.978 1.00 89.19 92 LEU A O 1
ATOM 711 N N . GLN A 1 93 ? -5.757 11.238 2.613 1.00 89.75 93 GLN A N 1
ATOM 712 C CA . GLN A 1 93 ? -5.289 12.567 2.223 1.00 89.75 93 GLN A CA 1
ATOM 713 C C . GLN A 1 93 ? -3.767 12.619 2.209 1.00 89.75 93 GLN A C 1
ATOM 715 O O . GLN A 1 93 ? -3.104 12.078 3.087 1.00 89.75 93 GLN A O 1
ATOM 720 N N . ALA A 1 94 ? -3.193 13.283 1.207 1.00 86.38 94 ALA A N 1
ATOM 721 C CA . ALA A 1 94 ? -1.761 13.546 1.189 1.00 86.38 94 ALA A CA 1
ATOM 722 C C . ALA A 1 94 ? -1.443 14.701 2.149 1.00 86.38 94 ALA A C 1
ATOM 724 O O . ALA A 1 94 ? -1.974 15.805 2.004 1.00 86.38 94 ALA A O 1
ATOM 725 N N . ILE A 1 95 ? -0.550 14.463 3.107 1.00 83.25 95 ILE A N 1
ATOM 726 C CA . ILE A 1 95 ? -0.025 15.492 4.001 1.00 83.25 95 ILE A CA 1
ATOM 727 C C . ILE A 1 95 ? 1.155 16.114 3.259 1.00 83.25 95 ILE A C 1
ATOM 729 O O . ILE A 1 95 ? 2.229 15.524 3.151 1.00 83.25 95 ILE A O 1
ATOM 733 N N . SER A 1 96 ? 0.931 17.270 2.638 1.00 68.19 96 SER A N 1
ATOM 734 C CA . SER A 1 96 ? 1.888 17.885 1.718 1.00 68.19 96 SER A CA 1
ATOM 735 C C . SER A 1 96 ? 3.232 18.169 2.395 1.00 68.19 96 SER A C 1
ATOM 737 O O . SER A 1 96 ? 3.340 19.122 3.164 1.00 68.19 96 SER A O 1
ATOM 739 N N . ASN A 1 97 ? 4.223 17.319 2.116 1.00 63.06 97 ASN A N 1
ATOM 740 C CA . ASN A 1 97 ? 5.613 17.606 1.748 1.00 63.06 97 ASN A CA 1
ATOM 741 C C . ASN A 1 97 ? 6.357 16.262 1.638 1.00 63.06 97 ASN A C 1
ATOM 743 O O . ASN A 1 97 ? 6.290 15.470 2.580 1.00 63.06 97 ASN A O 1
ATOM 747 N N . PRO A 1 98 ? 7.059 15.972 0.527 1.00 64.31 98 PRO A N 1
ATOM 748 C CA . PRO A 1 98 ? 7.959 14.832 0.495 1.00 64.31 98 PRO A CA 1
ATOM 749 C C . PRO A 1 98 ? 9.038 15.009 1.568 1.00 64.31 98 PRO A C 1
ATOM 751 O O . PRO A 1 98 ? 9.715 16.037 1.612 1.00 64.31 98 PRO A O 1
ATOM 754 N N . VAL A 1 99 ? 9.171 14.021 2.447 1.00 71.00 99 VAL A N 1
ATOM 755 C CA . VAL A 1 99 ? 10.223 13.969 3.467 1.00 71.00 99 VAL A CA 1
ATOM 756 C C . VAL A 1 99 ? 11.243 12.937 3.018 1.00 71.00 99 VAL A C 1
ATOM 758 O O . VAL A 1 99 ? 10.871 11.824 2.661 1.00 71.00 99 VAL A O 1
ATOM 761 N N . GLU A 1 100 ? 12.521 13.301 3.027 1.00 74.56 100 GLU A N 1
ATOM 762 C CA . GLU A 1 100 ? 13.598 12.333 2.824 1.00 74.56 100 GLU A CA 1
ATOM 763 C C . GLU A 1 100 ? 13.701 11.452 4.072 1.00 74.56 100 GLU A C 1
ATOM 765 O O . GLU A 1 100 ? 13.944 11.951 5.173 1.00 74.56 100 GLU A O 1
ATOM 770 N N . THR A 1 101 ? 13.468 10.152 3.911 1.00 65.75 101 THR A N 1
ATOM 771 C CA . THR A 1 101 ? 13.516 9.176 5.006 1.00 65.75 101 THR A CA 1
ATOM 772 C C . THR A 1 101 ? 14.511 8.069 4.697 1.00 65.75 101 THR A C 1
ATOM 774 O O . THR A 1 101 ? 14.595 7.611 3.553 1.00 65.75 101 THR A O 1
ATOM 777 N N . ASP A 1 102 ? 15.217 7.610 5.731 1.00 63.72 102 ASP A N 1
ATOM 778 C CA . ASP A 1 102 ? 16.094 6.442 5.663 1.00 63.72 102 ASP A CA 1
ATOM 779 C C . ASP A 1 102 ? 15.341 5.214 5.133 1.00 63.72 102 ASP A C 1
ATOM 781 O O . ASP A 1 102 ? 14.249 4.876 5.600 1.00 63.72 102 ASP A O 1
ATOM 785 N N . ILE A 1 103 ? 15.941 4.512 4.173 1.00 63.16 103 ILE A N 1
ATOM 786 C CA . ILE A 1 103 ? 15.430 3.227 3.689 1.00 63.16 103 ILE A CA 1
ATOM 787 C C . ILE A 1 103 ? 15.981 2.105 4.589 1.00 63.16 103 ILE A C 1
ATOM 789 O O . ILE A 1 103 ? 17.183 2.030 4.834 1.00 63.16 103 ILE A O 1
ATOM 793 N N . ASN A 1 104 ? 15.110 1.212 5.076 1.00 58.84 104 ASN A N 1
ATOM 794 C CA . ASN A 1 104 ? 15.464 0.119 5.997 1.00 58.84 104 ASN A CA 1
ATOM 795 C C . ASN A 1 104 ? 16.502 -0.895 5.423 1.00 58.84 104 ASN A C 1
ATOM 797 O O . ASN A 1 104 ? 16.693 -1.009 4.212 1.00 58.84 104 ASN A O 1
ATOM 801 N N . SER A 1 105 ? 17.121 -1.661 6.337 1.00 52.84 105 SER A N 1
ATOM 802 C CA . SER A 1 105 ? 18.377 -2.452 6.389 1.00 52.84 105 SER A CA 1
ATOM 803 C C . SER A 1 105 ? 18.996 -3.146 5.159 1.00 52.84 105 SER A C 1
ATOM 805 O O . SER A 1 105 ? 20.108 -3.652 5.291 1.00 52.84 105 SER A O 1
ATOM 807 N N . ASN A 1 106 ? 18.352 -3.188 3.992 1.00 58.56 106 ASN A N 1
ATOM 808 C CA . ASN A 1 106 ? 18.923 -3.779 2.767 1.00 58.56 106 ASN A CA 1
ATOM 809 C C . ASN A 1 106 ? 19.314 -2.740 1.705 1.00 58.56 106 ASN A C 1
ATOM 811 O O . ASN A 1 106 ? 19.840 -3.107 0.653 1.00 58.56 106 ASN A O 1
ATOM 815 N N . ALA A 1 107 ? 19.056 -1.455 1.951 1.00 58.88 107 ALA A N 1
ATOM 816 C CA . ALA A 1 107 ? 19.531 -0.384 1.089 1.00 58.88 107 ALA A CA 1
ATOM 817 C C . ALA A 1 107 ? 21.017 -0.078 1.341 1.00 58.88 107 ALA A C 1
ATOM 819 O O . ALA A 1 107 ? 21.568 -0.385 2.400 1.00 58.88 107 ALA A O 1
ATOM 820 N N . SER A 1 108 ? 21.677 0.545 0.358 1.00 62.34 108 SER A N 1
ATOM 821 C CA . SER A 1 108 ? 23.032 1.072 0.554 1.00 62.34 108 SER A CA 1
ATOM 822 C C . SER A 1 108 ? 23.042 2.009 1.771 1.00 62.34 108 SER A C 1
ATOM 824 O O . SER A 1 108 ? 22.137 2.840 1.876 1.00 62.34 108 SER A O 1
ATOM 826 N N . PRO A 1 109 ? 24.044 1.932 2.666 1.00 55.59 109 PRO A N 1
ATOM 827 C CA . PRO A 1 109 ? 24.157 2.860 3.787 1.00 55.59 109 PRO A CA 1
ATOM 828 C C . PRO A 1 109 ? 24.053 4.317 3.308 1.00 55.59 109 PRO A C 1
ATOM 830 O O . PRO A 1 109 ? 24.790 4.719 2.406 1.00 55.59 109 PRO A O 1
ATOM 833 N N . GLY A 1 110 ? 23.122 5.085 3.883 1.00 61.59 110 GLY A N 1
ATOM 834 C CA . GLY A 1 110 ? 22.869 6.487 3.521 1.00 61.59 110 GLY A CA 1
ATOM 835 C C . GLY A 1 110 ? 21.936 6.712 2.324 1.00 61.59 110 GLY A C 1
ATOM 836 O O . GLY A 1 110 ? 21.820 7.846 1.862 1.00 61.59 110 GLY A O 1
ATOM 837 N N . ALA A 1 111 ? 21.279 5.671 1.804 1.00 63.84 111 ALA A N 1
ATOM 838 C CA . ALA A 1 111 ? 20.226 5.838 0.809 1.00 63.84 111 ALA A CA 1
ATOM 839 C C . ALA A 1 111 ? 18.985 6.481 1.450 1.00 63.84 111 ALA A C 1
ATOM 841 O O . ALA A 1 111 ? 18.295 5.857 2.256 1.00 63.84 111 ALA A O 1
ATOM 842 N N . MET A 1 112 ? 18.712 7.722 1.055 1.00 68.88 112 MET A N 1
ATOM 843 C CA . MET A 1 112 ? 17.457 8.414 1.336 1.00 68.88 112 MET A CA 1
ATOM 844 C C . MET A 1 112 ? 16.501 8.181 0.172 1.00 68.88 112 MET A C 1
ATOM 846 O O . MET A 1 112 ? 16.916 8.211 -0.991 1.00 68.88 112 MET A O 1
ATOM 850 N N . ALA A 1 113 ? 15.232 7.944 0.481 1.00 71.00 113 ALA A N 1
ATOM 851 C CA . ALA A 1 113 ? 14.172 8.072 -0.502 1.00 71.00 113 ALA A CA 1
ATOM 852 C C . ALA A 1 113 ? 13.229 9.190 -0.088 1.00 71.00 113 ALA A C 1
ATOM 854 O O . ALA A 1 113 ? 12.840 9.303 1.078 1.00 71.00 113 ALA A O 1
ATOM 855 N N . SER A 1 114 ? 12.799 9.946 -1.093 1.00 84.88 114 SER A N 1
ATOM 856 C CA . SER A 1 114 ? 11.643 10.813 -0.977 1.00 84.88 114 SER A CA 1
ATOM 857 C C . SER A 1 114 ? 10.442 9.969 -0.562 1.00 84.88 114 SER A C 1
ATOM 859 O O . SER A 1 114 ? 10.179 8.938 -1.180 1.00 84.88 114 SER A O 1
ATOM 861 N N . THR A 1 115 ? 9.725 10.388 0.473 1.00 87.00 115 THR A N 1
ATOM 862 C CA . THR A 1 115 ? 8.526 9.719 0.978 1.00 87.00 115 THR A CA 1
ATOM 863 C C . THR A 1 115 ? 7.380 10.715 1.006 1.00 87.00 115 THR A C 1
ATOM 865 O O . THR A 1 115 ? 7.484 11.778 1.618 1.00 87.00 115 THR A O 1
ATOM 868 N N . THR A 1 116 ? 6.265 10.381 0.362 1.00 89.50 116 THR A N 1
ATOM 869 C CA . THR A 1 116 ? 5.015 11.133 0.485 1.00 89.50 116 THR A CA 1
ATOM 870 C C . THR A 1 116 ? 4.272 10.662 1.728 1.00 89.50 116 THR A C 1
ATOM 872 O O . THR A 1 116 ? 4.013 9.469 1.886 1.00 89.50 116 THR A O 1
ATOM 875 N N . GLN A 1 117 ? 3.951 11.598 2.619 1.00 91.56 117 GLN A N 1
ATOM 876 C CA . GLN A 1 117 ? 3.180 11.317 3.825 1.00 91.56 117 GLN A CA 1
ATOM 877 C C . GLN A 1 117 ? 1.686 11.365 3.520 1.00 91.56 117 GLN A C 1
ATOM 879 O O . GLN A 1 117 ? 1.207 12.259 2.818 1.00 91.56 117 GLN A O 1
ATOM 884 N N . TYR A 1 118 ? 0.949 10.419 4.080 1.00 90.94 118 TYR A N 1
ATOM 885 C CA . TYR A 1 118 ? -0.493 10.313 3.951 1.00 90.94 118 TYR A CA 1
ATOM 886 C C . TYR A 1 118 ? -1.132 10.229 5.325 1.00 90.94 118 TYR A C 1
ATOM 888 O O . TYR A 1 118 ? -0.577 9.611 6.232 1.00 90.94 118 TYR A O 1
ATOM 896 N N . SER A 1 119 ? -2.314 10.820 5.453 1.00 90.50 119 SER A N 1
ATOM 897 C CA . SER A 1 119 ? -3.224 10.580 6.555 1.00 90.50 119 SER A CA 1
ATOM 898 C C . SER A 1 119 ? -4.411 9.758 6.076 1.00 90.50 119 SER A C 1
ATOM 900 O O . SER A 1 119 ? -4.890 9.905 4.951 1.00 90.50 119 SER A O 1
ATOM 902 N N . LEU A 1 120 ? -4.865 8.851 6.927 1.00 87.44 120 LEU A N 1
ATOM 903 C CA . LEU A 1 120 ? -5.949 7.934 6.647 1.00 87.44 120 LEU A CA 1
ATOM 904 C C . LEU A 1 120 ? -6.945 7.977 7.799 1.00 87.44 120 LEU A C 1
ATOM 906 O O . LEU A 1 120 ? -6.687 7.471 8.892 1.00 87.44 120 LEU A O 1
ATOM 910 N N . GLY A 1 121 ? -8.097 8.588 7.538 1.00 81.25 121 GLY A N 1
ATOM 911 C CA . GLY A 1 121 ? -9.221 8.622 8.461 1.00 81.25 121 GLY A CA 1
ATOM 912 C C . GLY A 1 121 ? -9.960 7.287 8.481 1.00 81.25 121 GLY A C 1
ATOM 913 O O . GLY A 1 121 ? -10.440 6.816 7.442 1.00 81.25 121 GLY A O 1
ATOM 914 N N . LEU A 1 122 ? -10.089 6.698 9.670 1.00 75.06 122 LEU A N 1
ATOM 915 C CA . LEU A 1 122 ? -10.727 5.401 9.868 1.00 75.06 122 LEU A CA 1
ATOM 916 C C . LEU A 1 122 ? -12.187 5.545 10.274 1.00 75.06 122 LEU A C 1
ATOM 918 O O . LEU A 1 122 ? -12.538 6.309 11.173 1.00 75.06 122 LEU A O 1
ATOM 922 N N . GLN A 1 123 ? -13.061 4.767 9.640 1.00 68.69 123 GLN A N 1
ATOM 923 C CA . GLN A 1 123 ? -14.459 4.728 10.048 1.00 68.69 123 GLN A CA 1
ATOM 924 C C . GLN A 1 123 ? -14.609 3.887 11.320 1.00 68.69 123 GLN A C 1
ATOM 926 O O . GLN A 1 123 ? -14.160 2.748 11.385 1.00 68.69 123 GLN A O 1
ATOM 931 N N . ALA A 1 124 ? -15.306 4.425 12.320 1.00 60.09 124 ALA A N 1
ATOM 932 C CA . ALA A 1 124 ? -15.500 3.780 13.622 1.00 60.09 124 ALA A CA 1
ATOM 933 C C . ALA A 1 124 ? -16.363 2.495 13.597 1.00 60.09 124 ALA A C 1
ATOM 935 O O . ALA A 1 124 ? -16.586 1.887 14.641 1.00 60.09 124 ALA A O 1
ATOM 936 N N . ARG A 1 125 ? -16.913 2.083 12.445 1.00 56.94 125 ARG A N 1
ATOM 937 C CA . ARG A 1 125 ? -17.904 1.000 12.357 1.00 56.94 125 ARG A CA 1
ATOM 938 C C . ARG A 1 125 ? -17.384 -0.167 11.513 1.00 56.94 125 ARG A C 1
ATOM 940 O O . ARG A 1 125 ? -17.352 -0.057 10.296 1.00 56.94 125 ARG A O 1
ATOM 947 N N . ASN A 1 126 ? -17.069 -1.285 12.178 1.00 53.78 126 ASN A N 1
ATOM 948 C CA . ASN A 1 126 ? -16.929 -2.670 11.674 1.00 53.78 126 ASN A CA 1
ATOM 949 C C . ASN A 1 126 ? -16.065 -2.950 10.431 1.00 53.78 126 ASN A C 1
ATOM 951 O O . ASN A 1 126 ? -15.991 -4.105 10.021 1.00 53.78 126 ASN A O 1
ATOM 955 N N . ASN A 1 127 ? -15.411 -1.957 9.835 1.00 60.66 127 ASN A N 1
ATOM 956 C CA . ASN A 1 127 ? -14.538 -2.166 8.692 1.00 60.66 127 ASN A CA 1
ATOM 957 C C . ASN A 1 127 ? -13.141 -1.655 9.028 1.00 60.66 127 ASN A C 1
ATOM 959 O O . ASN A 1 127 ? -12.728 -0.577 8.612 1.00 60.66 127 ASN A O 1
ATOM 963 N N . SER A 1 128 ? -12.430 -2.444 9.830 1.00 77.19 128 SER A N 1
ATOM 964 C CA . SER A 1 128 ? -11.018 -2.251 10.156 1.00 77.19 128 SER A CA 1
ATOM 965 C C . SER A 1 128 ? -10.093 -2.543 8.971 1.00 77.19 128 SER A C 1
ATOM 967 O O . SER A 1 128 ? -8.884 -2.612 9.151 1.00 77.19 128 SER A O 1
ATOM 969 N N . GLN A 1 129 ? -10.637 -2.735 7.766 1.00 87.50 129 GLN A N 1
ATOM 970 C CA . GLN A 1 129 ? -9.865 -3.033 6.573 1.00 87.50 129 GLN A CA 1
ATOM 971 C C . GLN A 1 129 ? -9.798 -1.842 5.629 1.00 87.50 1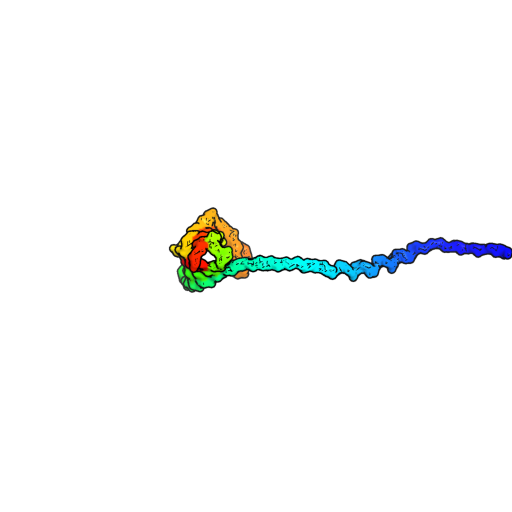29 GLN A C 1
ATOM 973 O O . GLN A 1 129 ? -10.804 -1.200 5.323 1.00 87.50 129 GLN A O 1
ATOM 978 N N . VAL A 1 130 ? -8.587 -1.583 5.153 1.00 89.00 130 VAL A N 1
ATOM 979 C CA . VAL A 1 130 ? -8.267 -0.547 4.179 1.00 89.00 130 VAL A CA 1
ATOM 980 C C . VAL A 1 130 ? -7.556 -1.221 3.017 1.00 89.00 130 VAL A C 1
ATOM 982 O O . VAL A 1 130 ? -6.547 -1.888 3.210 1.00 89.00 130 VAL A O 1
ATOM 985 N N . LEU A 1 131 ? -8.073 -1.029 1.812 1.00 92.69 131 LEU A N 1
ATOM 986 C CA . LEU A 1 131 ? -7.398 -1.364 0.570 1.00 92.69 131 LEU A CA 1
ATOM 987 C C . LEU A 1 131 ? -6.622 -0.145 0.063 1.00 92.69 131 LEU A C 1
ATOM 989 O O . LEU A 1 131 ? -7.185 0.949 -0.002 1.00 92.69 131 LEU A O 1
ATOM 993 N N . LEU A 1 132 ? -5.371 -0.350 -0.343 1.00 94.94 132 LEU A N 1
ATOM 994 C CA . LEU A 1 132 ? -4.557 0.596 -1.105 1.00 94.94 132 LEU A CA 1
ATOM 995 C C . LEU A 1 132 ? -4.031 -0.094 -2.368 1.00 94.94 132 LEU A C 1
ATOM 997 O O . LEU A 1 132 ? -3.480 -1.191 -2.295 1.00 94.94 132 LEU A O 1
ATOM 1001 N N . ILE A 1 133 ? -4.152 0.563 -3.521 1.00 97.50 133 ILE A N 1
ATOM 1002 C CA . ILE A 1 133 ? -3.542 0.117 -4.779 1.00 97.50 133 ILE A CA 1
ATOM 1003 C C . ILE A 1 133 ? -2.550 1.173 -5.242 1.00 97.50 133 ILE A C 1
ATOM 1005 O O . ILE A 1 133 ? -2.937 2.299 -5.569 1.00 97.50 133 ILE A O 1
ATOM 1009 N N . TYR A 1 134 ? -1.274 0.810 -5.313 1.00 96.69 134 TYR A N 1
ATOM 1010 C CA . TYR A 1 134 ? -0.201 1.719 -5.706 1.00 96.69 134 TYR A CA 1
ATOM 1011 C C . TYR A 1 134 ? 0.791 1.075 -6.669 1.00 96.69 134 TYR A C 1
ATOM 1013 O O . TYR A 1 134 ? 0.932 -0.146 -6.744 1.00 96.69 134 TYR A O 1
ATOM 1021 N N . SER A 1 135 ? 1.462 1.911 -7.456 1.00 97.00 135 SER A N 1
ATOM 1022 C CA . SER A 1 135 ? 2.436 1.463 -8.453 1.00 97.00 135 SER A CA 1
ATOM 1023 C C . SER A 1 135 ? 3.483 2.526 -8.743 1.00 97.00 135 SER A C 1
ATOM 1025 O O . SER A 1 135 ? 3.226 3.710 -8.528 1.00 97.00 135 SER A O 1
ATOM 1027 N N . GLY A 1 136 ? 4.631 2.098 -9.256 1.00 94.50 136 GLY A N 1
ATOM 1028 C CA . GLY A 1 136 ? 5.743 2.949 -9.679 1.00 94.50 136 GLY A CA 1
ATOM 1029 C C . GLY A 1 136 ? 6.669 2.205 -10.615 1.00 94.50 136 GLY A C 1
ATOM 1030 O O . GLY A 1 136 ? 6.697 0.955 -10.518 1.00 94.50 136 GLY A O 1
#

pLDDT: mean 74.31, std 18.45, range [39.66, 98.31]